Protein AF-A0A016TQC0-F1 (afdb_monomer_lite)

Organism: NCBI:txid53326

pLDDT: mean 72.6, std 19.17, range [39.56, 98.12]

InterPro domains:
  IPR011598 Myc-type, basic helix-loop-helix (bHLH) domain [PF00010] (48-101)
  IPR011598 Myc-type, basic helix-loop-helix (bHLH) domain [PS50888] (46-100)
  IPR011598 Myc-type, basic helix-loop-helix (bHLH) domain [SM00353] (52-106)
  IPR036638 Helix-loop-helix DNA-binding domain superfamily [G3DSA:4.10.280.10] (36-103)
  IPR036638 Helix-loop-helix DNA-binding domain superfamily [SSF47459] (47-119)
  IPR050359 Basic helix-loop-helix transcription factors [PTHR19290] (17-108)

Secondary structure (DSSP, 8-state):
--------PPP-----------------TTHHHHHHHTS-HHHHHHHHHHHHHHHHHHHHHHHHHHHHHHHTSTTTTSTTGGG--HHHHHHHHHHHHHHHHHHHHHHHHHHHHHHHHTT--PSPPP-------PPP-----PPPPP---TT----SHHHHHHTT--

Foldseek 3Di:
DDDDDDDDDDPDDDPPPDPDPPDPPPDPPPPPVVVLVVDDPVVNVVVVVVVVVVVVVVVVVVVVVLLVLLCPFPPSPPPVSVVDDSVRSVVRSVVRVVVVVVVV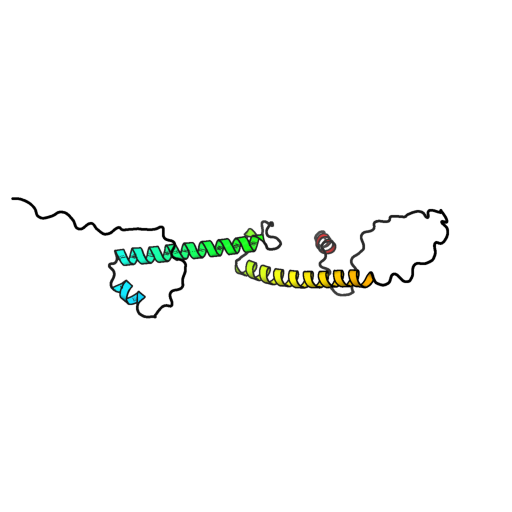VVVVVVVVVVVVVVPPPDDDDPDDDDDDDDDDDPPPPDPDDDPDDPDDDDDDPVSVVVVPPD

Sequence (166 aa):
MGTPSPNPRPRSILSDDEIEPYVRKQRTDGEPRRRLLALNEEEQNIMRTSINSRERKRMHDLNEAMEELRSCLPYSQDASSRKMSKINTLLLACNWIRQLTIRNHDLQKQLAALRGGEQISGPAPPPAAFAIAPAPLAFGIAPAPCVKSFGQHCFCIACLTTVSQQ

Structure (mmCIF, N/CA/C/O backbone):
data_AF-A0A016TQC0-F1
#
_entry.id   AF-A0A016TQC0-F1
#
loop_
_atom_site.group_PDB
_atom_site.id
_atom_site.type_symbol
_atom_site.label_atom_id
_atom_site.label_alt_id
_atom_site.label_comp_id
_atom_site.label_asym_id
_atom_site.label_entity_id
_atom_site.label_seq_id
_atom_site.pdbx_PDB_ins_code
_atom_site.Cartn_x
_atom_site.Cartn_y
_atom_site.Cartn_z
_atom_site.occupancy
_atom_site.B_iso_or_equiv
_atom_site.auth_seq_id
_atom_site.auth_comp_id
_atom_site.auth_asym_id
_atom_site.auth_atom_id
_atom_site.pdbx_PDB_model_num
ATOM 1 N N . MET A 1 1 ? -66.279 11.938 32.181 1.00 46.47 1 MET A N 1
ATOM 2 C CA . MET A 1 1 ? -65.699 10.656 31.722 1.00 46.47 1 MET A CA 1
ATOM 3 C C . MET A 1 1 ? -65.498 10.757 30.217 1.00 46.47 1 MET A C 1
ATOM 5 O O . MET A 1 1 ? -66.492 10.959 29.537 1.00 46.47 1 MET A O 1
ATOM 9 N N . GLY A 1 2 ? -64.256 10.696 29.716 1.00 47.41 2 GLY A N 1
ATOM 10 C CA . GLY A 1 2 ? -63.961 10.705 28.270 1.00 47.41 2 GLY A CA 1
ATOM 11 C C . GLY A 1 2 ? -62.711 11.508 27.876 1.00 47.41 2 GLY A C 1
ATOM 12 O O . GLY A 1 2 ? -62.825 12.650 27.464 1.00 47.41 2 GLY A O 1
ATOM 13 N N . THR A 1 3 ? -61.547 10.890 28.087 1.00 59.09 3 THR A N 1
ATOM 14 C CA . THR A 1 3 ? -60.167 11.116 27.581 1.00 59.09 3 THR A CA 1
ATOM 15 C C . THR A 1 3 ? -59.840 12.263 26.593 1.00 59.09 3 THR A C 1
ATOM 17 O O . THR A 1 3 ? -60.516 12.394 25.572 1.00 59.09 3 THR A O 1
ATOM 20 N N . PRO A 1 4 ? -58.693 12.964 26.762 1.00 56.41 4 PRO A N 1
ATOM 21 C CA . PRO A 1 4 ? -58.067 13.747 25.699 1.00 56.41 4 PRO A CA 1
ATOM 22 C C . PRO A 1 4 ? -57.201 12.874 24.761 1.00 56.41 4 PRO A C 1
ATOM 24 O O . PRO A 1 4 ? -56.533 11.949 25.209 1.00 56.41 4 PRO A O 1
ATOM 27 N N . SER A 1 5 ? -57.238 13.224 23.469 1.00 58.81 5 SER A N 1
ATOM 28 C CA . SER A 1 5 ? -56.216 13.117 22.403 1.00 58.81 5 SER A CA 1
ATOM 29 C C . SER A 1 5 ? -55.185 11.968 22.407 1.00 58.81 5 SER A C 1
ATOM 31 O O . SER A 1 5 ? -54.353 11.899 23.313 1.00 58.81 5 SER A O 1
ATOM 33 N N . PRO A 1 6 ? -55.060 11.183 21.313 1.00 52.56 6 PRO A N 1
ATOM 34 C CA . PRO A 1 6 ? -53.842 10.445 21.037 1.00 52.56 6 PRO A CA 1
ATOM 35 C C . PRO A 1 6 ? -52.935 11.182 20.031 1.00 52.56 6 PRO A C 1
ATOM 37 O O . PRO A 1 6 ? -53.249 11.314 18.850 1.00 52.56 6 PRO A O 1
ATOM 40 N N . ASN A 1 7 ? -51.729 11.485 20.521 1.00 45.50 7 ASN A N 1
ATOM 41 C CA . ASN A 1 7 ? -50.449 11.177 19.867 1.00 45.50 7 ASN A CA 1
ATOM 42 C C . ASN A 1 7 ? -49.842 12.197 18.869 1.00 45.50 7 ASN A C 1
ATOM 44 O O . ASN A 1 7 ? -50.143 12.162 17.674 1.00 45.50 7 ASN A O 1
ATOM 48 N N . PRO A 1 8 ? -48.841 12.998 19.289 1.00 48.97 8 PRO A N 1
ATOM 49 C CA . PRO A 1 8 ? -47.755 13.385 18.405 1.00 48.97 8 PRO A CA 1
ATOM 50 C C . PRO A 1 8 ? -46.751 12.227 18.346 1.00 48.97 8 PRO A C 1
ATOM 52 O O . PRO A 1 8 ? -46.059 11.925 19.317 1.00 48.97 8 PRO A O 1
ATOM 55 N N . ARG A 1 9 ? -46.686 11.570 17.186 1.00 49.84 9 ARG A N 1
ATOM 56 C CA . ARG A 1 9 ? -45.695 10.527 16.900 1.00 49.84 9 ARG A CA 1
ATOM 57 C C . ARG A 1 9 ? -44.290 11.048 17.242 1.00 49.84 9 ARG A C 1
ATOM 59 O O . ARG A 1 9 ? -43.953 12.145 16.783 1.00 49.84 9 ARG A O 1
ATOM 66 N N . PRO A 1 10 ? -43.442 10.289 17.957 1.00 48.00 10 PRO A N 1
ATOM 67 C CA . PRO A 1 10 ? -42.027 10.612 18.013 1.00 48.00 10 PRO A CA 1
ATOM 68 C C . PRO A 1 10 ? -41.483 10.487 16.587 1.00 48.00 10 PRO A C 1
ATOM 70 O O . PRO A 1 10 ? -41.617 9.443 15.943 1.00 48.00 10 PRO A O 1
ATOM 73 N N . ARG A 1 11 ? -40.952 11.590 16.053 1.00 49.56 11 ARG A N 1
ATOM 74 C CA . ARG A 1 11 ? -40.277 11.597 14.754 1.00 49.56 11 ARG A CA 1
ATOM 75 C C . ARG A 1 11 ? -39.167 10.544 14.792 1.00 49.56 11 ARG A C 1
ATOM 77 O O . ARG A 1 11 ? -38.338 10.550 15.694 1.00 49.56 11 ARG A O 1
ATOM 84 N N . SER A 1 12 ? -39.242 9.648 13.815 1.00 48.38 12 SER A N 1
ATOM 85 C CA . SER A 1 12 ? -38.347 8.536 13.496 1.00 48.38 12 SER A CA 1
ATOM 86 C C . SER A 1 12 ? -36.902 8.706 13.971 1.00 48.38 12 SER A C 1
ATOM 88 O O . SER A 1 12 ? -36.120 9.477 13.415 1.00 48.38 12 SER A O 1
ATOM 90 N N . ILE A 1 13 ? -36.581 7.897 14.971 1.00 58.47 13 ILE A N 1
ATOM 91 C CA . ILE A 1 13 ? -35.257 7.392 15.312 1.00 58.47 13 ILE A CA 1
ATOM 92 C C . ILE A 1 13 ? -34.778 6.523 14.128 1.00 58.47 13 ILE A C 1
ATOM 94 O O . ILE A 1 13 ? -35.491 5.609 13.725 1.00 58.47 13 ILE A O 1
ATOM 98 N N . LEU A 1 14 ? -33.586 6.835 13.604 1.00 55.50 14 LEU A N 1
ATOM 99 C CA . LEU A 1 14 ? -32.737 6.018 12.714 1.00 55.50 14 LEU A CA 1
ATOM 100 C C . LEU A 1 14 ? -33.172 5.862 11.244 1.00 55.50 14 LEU A C 1
ATOM 102 O O . LEU A 1 14 ? -33.819 4.894 10.855 1.00 55.50 14 LEU A O 1
ATOM 106 N N . SER A 1 15 ? -32.657 6.756 10.401 1.00 39.56 15 SER A N 1
ATOM 107 C CA . SER A 1 15 ? -32.201 6.367 9.062 1.00 39.56 15 SER A CA 1
ATOM 108 C C . SER A 1 15 ? -30.690 6.132 9.167 1.00 39.56 15 SER A C 1
ATOM 110 O O . SER A 1 15 ? -29.922 7.085 9.086 1.00 39.56 15 SER A O 1
ATOM 112 N N . ASP A 1 16 ? -30.269 4.899 9.452 1.00 52.47 16 ASP A N 1
ATOM 113 C CA . ASP A 1 16 ? -28.863 4.544 9.741 1.00 52.47 16 ASP A CA 1
ATOM 114 C C . ASP A 1 16 ? -28.044 4.161 8.484 1.00 52.47 16 ASP A C 1
ATOM 116 O O . ASP A 1 16 ? -26.936 3.652 8.598 1.00 52.47 16 ASP A O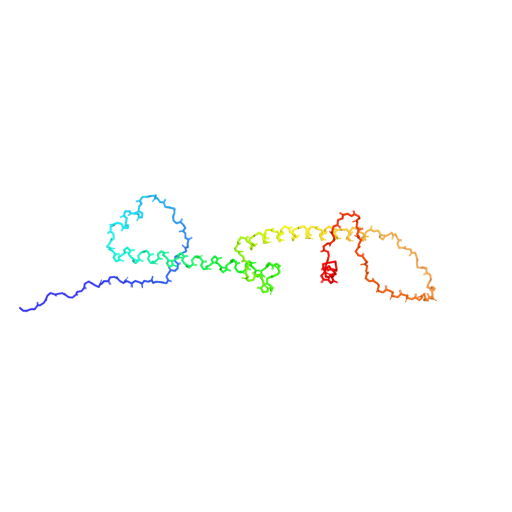 1
ATOM 120 N N . ASP A 1 17 ? -28.544 4.425 7.271 1.00 50.81 17 ASP A N 1
ATOM 121 C CA . ASP A 1 17 ? -27.910 3.951 6.023 1.00 50.81 17 ASP A CA 1
ATOM 122 C C . ASP A 1 17 ? -27.707 5.027 4.944 1.00 50.81 17 ASP A C 1
ATOM 124 O O . ASP A 1 17 ? -27.555 4.721 3.762 1.00 50.81 17 ASP A O 1
ATOM 128 N N . GLU A 1 18 ? -27.633 6.305 5.320 1.00 50.62 18 GLU A N 1
ATOM 129 C CA . GLU A 1 18 ? -27.095 7.320 4.409 1.00 50.62 18 GLU A CA 1
ATOM 130 C C . GLU A 1 18 ? -25.640 7.600 4.789 1.00 50.62 18 GLU A C 1
ATOM 132 O O . GLU A 1 18 ? -25.336 8.346 5.720 1.00 50.62 18 GLU A O 1
ATOM 137 N N . ILE A 1 19 ? -24.724 6.917 4.094 1.00 53.31 19 ILE A N 1
ATOM 138 C CA . ILE A 1 19 ? -23.279 7.139 4.184 1.00 53.31 19 ILE A CA 1
ATOM 139 C C . ILE A 1 19 ? -23.012 8.575 3.730 1.00 53.31 19 ILE A C 1
ATOM 141 O O . ILE A 1 19 ? -22.815 8.855 2.549 1.00 53.31 19 ILE A O 1
ATOM 145 N N . GLU A 1 20 ? -23.025 9.501 4.687 1.00 60.16 20 GLU A N 1
ATOM 146 C CA . GLU A 1 20 ? -22.603 10.869 4.443 1.00 60.16 20 GLU A CA 1
ATOM 147 C C . GLU A 1 20 ? -21.108 10.828 4.071 1.00 60.16 20 GLU A C 1
ATOM 149 O O . GLU A 1 20 ? -20.296 10.273 4.829 1.00 60.16 20 GLU A O 1
ATOM 154 N N . PRO A 1 21 ? -20.716 11.354 2.895 1.00 46.59 21 PRO A N 1
ATOM 155 C CA . PRO A 1 21 ? -19.326 11.348 2.467 1.00 46.59 21 PRO A CA 1
ATOM 156 C C . PRO A 1 21 ? -18.472 12.047 3.523 1.00 46.59 21 PRO A C 1
ATOM 158 O O . PRO A 1 21 ? -18.886 13.052 4.102 1.00 46.59 21 PRO A O 1
ATOM 161 N N . TYR A 1 22 ? -17.269 11.522 3.785 1.00 56.75 22 TYR A N 1
ATOM 162 C CA . TYR A 1 22 ? -16.319 12.116 4.729 1.00 56.75 22 TYR A CA 1
ATOM 163 C C . TYR A 1 22 ? -15.829 13.473 4.198 1.00 56.75 22 TYR A C 1
ATOM 165 O O . TYR A 1 22 ? -14.726 13.617 3.676 1.00 56.75 22 TYR A O 1
ATOM 173 N N . VAL A 1 23 ? -16.660 14.501 4.327 1.00 59.06 23 VAL A N 1
ATOM 174 C CA . VAL A 1 23 ? -16.278 15.889 4.139 1.00 59.06 23 VAL A CA 1
ATOM 175 C C . VAL A 1 23 ? -15.856 16.378 5.509 1.00 59.06 23 VAL A C 1
ATOM 177 O O . VAL A 1 23 ? -16.655 16.465 6.444 1.00 59.06 23 VAL A O 1
ATOM 180 N N . ARG A 1 24 ? -14.569 16.698 5.655 1.00 53.69 24 ARG A N 1
ATOM 181 C CA . ARG A 1 24 ? -14.070 17.415 6.828 1.00 53.69 24 ARG A CA 1
ATOM 182 C C . ARG A 1 24 ? -14.732 18.792 6.838 1.00 53.69 24 ARG A C 1
ATOM 184 O O . ARG A 1 24 ? -14.185 19.743 6.291 1.00 53.69 24 ARG A O 1
ATOM 191 N N . LYS A 1 25 ? -15.919 18.902 7.441 1.00 56.66 25 LYS A N 1
ATOM 192 C CA . LYS A 1 25 ? -16.580 20.186 7.674 1.00 56.66 25 LYS A CA 1
ATOM 193 C C . LYS A 1 25 ? -15.593 21.058 8.442 1.00 56.66 25 LYS A C 1
ATOM 195 O O . LYS A 1 25 ? -15.148 20.675 9.529 1.00 56.66 25 LYS A O 1
ATOM 200 N N . GLN A 1 26 ? -15.186 22.167 7.827 1.00 49.03 26 GLN A N 1
ATOM 201 C CA . GLN A 1 26 ? -14.248 23.121 8.404 1.00 49.03 26 GLN A CA 1
ATOM 202 C C . GLN A 1 26 ? -14.820 23.549 9.758 1.00 49.03 26 GLN A C 1
ATOM 204 O O . GLN A 1 26 ? -15.920 24.096 9.838 1.00 49.03 26 GLN A O 1
ATOM 209 N N . ARG A 1 27 ? -14.147 23.143 10.838 1.00 50.72 27 ARG A N 1
ATOM 210 C CA . ARG A 1 27 ? -14.649 23.342 12.195 1.00 50.72 27 ARG A CA 1
ATOM 211 C C . ARG A 1 27 ? -14.482 24.817 12.526 1.00 50.72 27 ARG A C 1
ATOM 213 O O . ARG A 1 27 ? -13.363 25.302 12.577 1.00 50.72 27 ARG A O 1
ATOM 220 N N . THR A 1 28 ? -15.586 25.520 12.739 1.00 55.03 28 THR A N 1
ATOM 221 C CA . THR A 1 28 ? -15.563 26.770 13.493 1.00 55.03 28 THR A CA 1
ATOM 222 C C . THR A 1 28 ? -15.431 26.377 14.966 1.00 55.03 28 THR A C 1
ATOM 224 O O . THR A 1 28 ? -16.278 25.667 15.514 1.00 55.03 28 THR A O 1
ATOM 227 N N . ASP A 1 29 ? -14.318 26.752 15.595 1.00 52.66 29 ASP A N 1
ATOM 228 C CA . ASP A 1 29 ? -13.752 26.121 16.802 1.00 52.66 29 ASP A CA 1
ATOM 229 C C . ASP A 1 29 ? -14.580 26.215 18.109 1.00 52.66 29 ASP A C 1
ATOM 231 O O . ASP A 1 29 ? -14.098 25.848 19.179 1.00 52.66 29 ASP A O 1
ATOM 235 N N . GLY A 1 30 ? -15.844 26.650 18.067 1.00 57.91 30 GLY A N 1
ATOM 236 C CA . GLY A 1 30 ? -16.661 26.885 19.270 1.00 57.91 30 GLY A CA 1
ATOM 237 C C . GLY A 1 30 ? -18.064 26.276 19.291 1.00 57.91 30 GLY A C 1
ATOM 238 O O . GLY A 1 30 ? -18.704 26.253 20.340 1.00 57.91 30 GLY A O 1
ATOM 239 N N . GLU A 1 31 ? -18.570 25.787 18.165 1.00 58.25 31 GLU A N 1
ATOM 240 C CA . GLU A 1 31 ? -19.997 25.473 17.989 1.00 58.25 31 GLU A CA 1
ATOM 241 C C . GLU A 1 31 ? -20.378 24.014 18.363 1.00 58.25 31 GLU A C 1
ATOM 243 O O . GLU A 1 31 ? -21.337 23.819 19.120 1.00 58.25 31 GLU A O 1
ATOM 248 N N . PRO A 1 32 ? -19.573 22.982 18.018 1.00 60.28 32 PRO A N 1
ATOM 249 C CA . PRO A 1 32 ? -19.889 21.585 18.345 1.00 60.28 32 PRO A CA 1
ATOM 250 C C . PRO A 1 32 ? -19.912 21.299 19.850 1.00 60.28 32 PRO A C 1
ATOM 252 O O . PRO A 1 32 ? -20.694 20.479 20.322 1.00 60.28 32 PRO A O 1
ATOM 255 N N . ARG A 1 33 ? -19.057 21.989 20.617 1.00 60.62 33 ARG A N 1
ATOM 256 C CA . ARG A 1 33 ? -18.919 21.780 22.064 1.00 60.62 33 ARG A CA 1
ATOM 257 C C . ARG A 1 33 ? -20.108 22.349 22.840 1.00 60.62 33 ARG A C 1
ATOM 259 O O . ARG A 1 33 ? -20.530 21.730 23.806 1.00 60.62 33 ARG A O 1
ATOM 266 N N . ARG A 1 34 ? -20.682 23.478 22.398 1.00 61.94 34 ARG A N 1
ATOM 267 C CA . ARG A 1 34 ? -21.903 24.041 23.004 1.00 61.94 34 ARG A CA 1
ATOM 268 C C . ARG A 1 34 ? -23.136 23.197 22.697 1.00 61.94 34 ARG A C 1
ATOM 270 O O . ARG A 1 34 ? -23.949 23.002 23.589 1.00 61.94 34 ARG A O 1
ATOM 277 N N . ARG A 1 35 ? -23.244 22.648 21.479 1.00 63.47 35 ARG A N 1
ATOM 278 C CA . ARG A 1 35 ? -24.333 21.721 21.128 1.00 63.47 35 ARG A CA 1
ATOM 279 C C . ARG A 1 35 ? -24.260 20.429 21.928 1.00 63.47 35 ARG A C 1
ATOM 281 O O . ARG A 1 35 ? -25.285 19.990 22.415 1.00 63.47 35 ARG A O 1
ATOM 288 N N . LEU A 1 36 ? -23.065 19.871 22.138 1.00 63.06 36 LEU A N 1
ATOM 289 C CA . LEU A 1 36 ? -22.904 18.661 22.952 1.00 63.06 36 LEU A CA 1
ATOM 290 C C . LEU A 1 36 ? -23.401 18.846 24.393 1.00 63.06 36 LEU A C 1
ATOM 292 O O . LEU A 1 36 ? -24.004 17.940 24.945 1.00 63.06 36 LEU A O 1
ATOM 296 N N . LEU A 1 37 ? -23.141 20.016 24.984 1.00 67.50 37 LEU A N 1
ATOM 297 C CA . LEU A 1 37 ? -23.534 20.348 26.357 1.00 67.50 37 LEU A CA 1
ATOM 298 C C . LEU A 1 37 ? -25.032 20.660 26.500 1.00 67.50 37 LEU A C 1
ATOM 300 O O . LEU A 1 37 ? -25.540 20.647 27.614 1.00 67.50 37 LEU A O 1
ATOM 304 N N . ALA A 1 38 ? -25.720 20.950 25.392 1.00 74.81 38 ALA A N 1
ATOM 305 C CA . ALA A 1 38 ? -27.159 21.211 25.359 1.00 74.81 38 ALA A CA 1
ATOM 306 C C . ALA A 1 38 ? -28.004 19.940 25.144 1.00 74.81 38 ALA A C 1
ATOM 308 O O . ALA A 1 38 ? -29.228 20.020 25.175 1.00 74.81 38 ALA A O 1
ATOM 309 N N . LEU A 1 39 ? -27.362 18.794 24.901 1.00 77.38 39 LEU A N 1
ATOM 310 C CA . LEU A 1 39 ? -28.013 17.505 24.676 1.00 77.38 39 LEU A CA 1
ATOM 311 C C . LEU A 1 39 ? -28.134 16.723 25.982 1.00 77.38 39 LEU A C 1
ATOM 313 O O . LEU A 1 39 ? -27.229 16.772 26.823 1.00 77.38 39 LEU A O 1
ATOM 317 N N . ASN A 1 40 ? -29.211 15.949 26.117 1.00 86.50 40 ASN A N 1
ATOM 318 C CA . ASN A 1 40 ? -29.358 15.015 27.228 1.00 86.50 40 ASN A CA 1
ATOM 319 C C . ASN A 1 40 ? -28.287 13.912 27.157 1.00 86.50 40 ASN A C 1
ATOM 321 O O . ASN A 1 40 ? -27.710 13.643 26.103 1.00 86.50 40 ASN A O 1
ATOM 325 N N . GLU A 1 41 ? -28.015 13.250 28.283 1.00 87.88 41 GLU A N 1
ATOM 326 C CA . GLU A 1 41 ? -26.936 12.256 28.390 1.00 87.88 41 GLU A CA 1
ATOM 327 C C . GLU A 1 41 ? -27.062 11.115 27.361 1.00 87.88 41 GLU A C 1
ATOM 329 O O . GLU A 1 41 ? -26.069 10.717 26.750 1.00 87.88 41 GLU A O 1
ATOM 334 N N . GLU A 1 42 ? -28.293 10.680 27.082 1.00 88.06 42 GLU A N 1
ATOM 335 C CA . GLU A 1 42 ? -28.597 9.675 26.058 1.00 88.06 42 GLU A CA 1
ATOM 336 C C . GLU A 1 42 ? -28.249 10.159 24.639 1.00 88.06 42 GLU A C 1
ATOM 338 O O . GLU A 1 42 ? -27.570 9.472 23.878 1.00 88.06 42 GLU A O 1
ATOM 343 N N . GLU A 1 43 ? -28.622 11.391 24.292 1.00 84.75 43 GLU A N 1
ATOM 344 C CA . GLU A 1 43 ? -28.324 11.989 22.985 1.00 84.75 43 GLU A CA 1
ATOM 345 C C . GLU A 1 43 ? -26.813 12.206 22.796 1.00 84.75 43 GLU A C 1
ATOM 347 O O . GLU A 1 43 ? -26.269 11.992 21.707 1.00 84.75 43 GLU A O 1
ATOM 352 N N . GLN A 1 44 ? -26.103 12.572 23.870 1.00 86.00 44 GLN A N 1
ATOM 353 C CA . GLN A 1 44 ? -24.641 12.643 23.866 1.00 86.00 44 GLN A CA 1
ATOM 354 C C . GLN A 1 44 ? -24.009 11.264 23.639 1.00 86.00 44 GLN A C 1
ATOM 356 O O . GLN A 1 44 ? -23.030 11.156 22.895 1.00 86.00 44 GLN A O 1
ATOM 361 N N . ASN A 1 45 ? -24.546 10.211 24.261 1.00 86.31 45 ASN A N 1
ATOM 362 C CA . ASN A 1 45 ? -24.050 8.845 24.106 1.00 86.31 45 ASN A CA 1
ATOM 363 C C . ASN A 1 45 ? -24.257 8.319 22.676 1.00 86.31 45 ASN A C 1
ATOM 365 O O . ASN A 1 45 ? -23.323 7.777 22.072 1.00 86.31 45 ASN A O 1
ATOM 369 N N . ILE A 1 46 ? -25.434 8.566 22.094 1.00 87.56 46 ILE A N 1
ATOM 370 C CA . ILE A 1 46 ? -25.745 8.239 20.695 1.00 87.56 46 ILE A CA 1
ATOM 371 C C . ILE A 1 46 ? -24.765 8.955 19.759 1.00 87.56 46 ILE A C 1
ATOM 373 O O . ILE A 1 46 ? -24.151 8.326 18.894 1.00 87.56 46 ILE A O 1
ATOM 377 N N . MET A 1 47 ? -24.532 10.255 19.969 1.00 84.88 47 MET A N 1
ATOM 378 C CA . MET A 1 47 ? -23.601 11.024 19.143 1.00 84.88 47 MET A CA 1
ATOM 379 C C . MET A 1 47 ? -22.158 10.512 19.252 1.00 84.88 47 MET A C 1
ATOM 381 O O . MET A 1 47 ? -21.484 10.358 18.231 1.00 84.88 47 MET A O 1
ATOM 385 N N . ARG A 1 48 ? -21.670 10.215 20.465 1.00 88.00 48 ARG A N 1
ATOM 386 C CA . ARG A 1 48 ? -20.332 9.625 20.669 1.00 88.00 48 ARG A CA 1
ATOM 387 C C . ARG A 1 48 ? -20.208 8.286 19.947 1.00 88.00 48 ARG A C 1
ATOM 389 O O . ARG A 1 48 ? -19.211 8.047 19.268 1.00 88.00 48 ARG A O 1
ATOM 396 N N . THR A 1 49 ? -21.227 7.438 20.050 1.00 89.25 49 THR A N 1
ATOM 397 C CA . THR A 1 49 ? -21.245 6.114 19.418 1.00 89.25 49 THR A CA 1
ATOM 398 C C . THR A 1 49 ? -21.269 6.215 17.895 1.00 89.25 49 THR A C 1
ATOM 400 O O . THR A 1 49 ? -20.478 5.539 17.236 1.00 89.25 49 THR A O 1
ATOM 403 N N . SER A 1 50 ? -22.080 7.116 17.334 1.00 86.88 50 SER A N 1
ATOM 404 C CA . SER A 1 50 ? -22.117 7.416 15.897 1.00 86.88 50 SER A CA 1
ATOM 405 C C . SER A 1 50 ? -20.760 7.916 15.379 1.00 86.88 50 SER A C 1
ATOM 407 O O . SER A 1 50 ? -20.249 7.417 14.374 1.00 86.88 50 SER A O 1
ATOM 409 N N . ILE A 1 51 ? -20.109 8.838 16.104 1.00 88.25 51 ILE A N 1
ATOM 410 C CA . ILE A 1 51 ? -18.760 9.322 15.767 1.00 88.25 51 ILE A CA 1
ATOM 411 C C . ILE A 1 51 ? -17.746 8.170 15.780 1.00 88.25 51 ILE A C 1
ATOM 413 O O . ILE A 1 51 ? -16.970 8.029 14.834 1.00 88.25 51 ILE A O 1
ATOM 417 N N . ASN A 1 52 ? -17.767 7.332 16.818 1.00 94.81 52 ASN A N 1
ATOM 418 C CA . ASN A 1 52 ? -16.859 6.193 16.940 1.00 94.81 52 ASN A CA 1
ATOM 419 C C . ASN A 1 52 ? -17.086 5.154 15.835 1.00 94.81 52 ASN A C 1
ATOM 421 O O . ASN A 1 52 ? -16.123 4.604 15.305 1.00 94.81 52 ASN A O 1
ATOM 425 N N . SER A 1 53 ? -18.344 4.893 15.473 1.00 94.06 53 SER A N 1
ATOM 426 C CA . SER A 1 53 ? -18.694 3.994 14.369 1.00 94.06 53 SER A CA 1
ATOM 427 C C . SER A 1 53 ? -18.113 4.492 13.046 1.00 94.06 53 SER A C 1
ATOM 429 O O . SER A 1 53 ? -17.430 3.749 12.339 1.00 94.06 53 SER A O 1
ATOM 431 N N . ARG A 1 54 ? -18.278 5.788 12.763 1.00 95.44 54 ARG A N 1
ATOM 432 C CA . ARG A 1 54 ? -17.744 6.409 11.549 1.00 95.44 54 ARG A CA 1
ATOM 433 C C . ARG A 1 54 ? -16.216 6.372 11.487 1.00 95.44 54 ARG A C 1
ATOM 435 O O . ARG A 1 54 ? -15.666 6.071 10.432 1.00 95.44 54 ARG A O 1
ATOM 442 N N . GLU A 1 55 ? -15.519 6.641 12.592 1.00 95.31 55 GLU A N 1
ATOM 443 C CA . GLU A 1 55 ? -14.049 6.568 12.605 1.00 95.31 55 GLU A CA 1
ATOM 444 C C . GLU A 1 55 ? -13.544 5.131 12.449 1.00 95.31 55 GLU A C 1
ATOM 446 O O . GLU A 1 55 ? -12.552 4.910 11.756 1.00 95.31 55 GLU A O 1
ATOM 451 N N . ARG A 1 56 ? -14.245 4.137 13.018 1.00 98.06 56 ARG A N 1
ATOM 452 C CA . ARG A 1 56 ? -13.933 2.725 12.755 1.00 98.06 56 ARG A CA 1
ATOM 453 C C . ARG A 1 56 ? -14.040 2.411 11.270 1.00 98.06 56 ARG A C 1
ATOM 455 O O . ARG A 1 56 ? -13.086 1.868 10.724 1.00 98.06 56 ARG A O 1
ATOM 462 N N . LYS A 1 57 ? -15.136 2.804 10.609 1.00 95.25 57 LYS A N 1
ATOM 463 C CA . LYS A 1 57 ? -15.301 2.622 9.157 1.00 95.25 57 LYS A CA 1
ATOM 464 C C . LYS A 1 57 ? -14.147 3.266 8.381 1.00 95.25 57 LYS A C 1
ATOM 466 O O . LYS A 1 57 ? -13.455 2.573 7.651 1.00 95.25 57 LYS A O 1
ATOM 471 N N . ARG A 1 58 ? -13.838 4.538 8.653 1.00 97.31 58 ARG A N 1
ATOM 472 C CA . ARG A 1 58 ? -12.699 5.241 8.034 1.00 97.31 58 ARG A CA 1
ATOM 473 C C . ARG A 1 58 ? -11.367 4.504 8.230 1.00 97.31 58 ARG A C 1
ATOM 475 O O . ARG A 1 58 ? -10.537 4.466 7.324 1.00 97.31 58 ARG A O 1
ATOM 482 N N . MET A 1 59 ? -11.132 3.953 9.422 1.00 97.88 59 MET A N 1
ATOM 483 C CA . MET A 1 59 ? -9.921 3.188 9.719 1.00 97.88 59 MET A CA 1
ATOM 484 C C . MET A 1 59 ? -9.897 1.837 8.991 1.00 97.88 59 MET A C 1
ATOM 486 O O . MET A 1 59 ? -8.820 1.400 8.588 1.00 97.88 59 MET A O 1
ATOM 490 N N . HIS A 1 60 ? -11.051 1.185 8.817 1.00 97.38 60 HIS A N 1
ATOM 491 C CA . HIS A 1 60 ? -11.177 -0.032 8.014 1.00 97.38 60 HIS A CA 1
ATOM 492 C C . HIS A 1 60 ? -10.845 0.242 6.547 1.00 97.38 60 HIS A C 1
ATOM 494 O O . HIS A 1 60 ? -9.953 -0.425 6.032 1.00 97.38 60 HIS A O 1
ATOM 500 N N . ASP A 1 61 ? -11.428 1.281 5.944 1.00 96.62 61 ASP A N 1
ATOM 501 C CA . ASP A 1 61 ? -11.153 1.672 4.552 1.00 96.62 61 ASP A CA 1
ATOM 502 C C . ASP A 1 61 ? -9.654 1.985 4.347 1.00 96.62 61 ASP A C 1
ATOM 504 O O . ASP A 1 61 ? -9.019 1.550 3.387 1.00 96.62 61 ASP A O 1
ATOM 508 N N . LEU A 1 62 ? -9.032 2.692 5.301 1.00 97.00 62 LEU A N 1
ATOM 509 C CA . LEU A 1 62 ? -7.588 2.956 5.278 1.00 97.00 62 LEU A CA 1
ATOM 510 C C . LEU A 1 62 ? -6.754 1.670 5.373 1.00 97.00 62 LEU A C 1
ATOM 512 O O . LEU A 1 62 ? -5.704 1.560 4.738 1.00 97.00 62 LEU A O 1
ATOM 516 N N . ASN A 1 63 ? -7.162 0.726 6.220 1.00 96.25 63 ASN A N 1
ATOM 517 C CA . ASN A 1 63 ? -6.446 -0.534 6.387 1.00 96.25 63 ASN A CA 1
ATOM 518 C C . ASN A 1 63 ? -6.584 -1.426 5.149 1.00 96.25 63 ASN A C 1
ATOM 520 O O . ASN A 1 63 ? -5.609 -2.081 4.794 1.00 96.25 63 ASN A O 1
ATOM 524 N N . GLU A 1 64 ? -7.744 -1.415 4.496 1.00 96.19 64 GLU A N 1
ATOM 525 C CA . GLU A 1 64 ? -7.985 -2.106 3.229 1.00 96.19 64 GLU A CA 1
ATOM 526 C C . GLU A 1 64 ? -7.062 -1.566 2.131 1.00 96.19 64 GLU A C 1
ATOM 528 O O . GLU A 1 64 ? -6.267 -2.324 1.580 1.00 96.19 64 GLU A O 1
ATOM 533 N N . ALA A 1 65 ? -7.015 -0.244 1.936 1.00 96.56 65 ALA A N 1
ATOM 534 C CA . ALA A 1 65 ? -6.082 0.383 0.995 1.00 96.56 65 ALA A CA 1
ATOM 535 C C . ALA A 1 65 ? -4.600 0.085 1.324 1.00 96.56 65 ALA A C 1
ATOM 537 O O . ALA A 1 65 ? -3.766 -0.093 0.434 1.00 96.56 65 ALA A O 1
ATOM 538 N N . MET A 1 66 ? -4.242 0.004 2.613 1.00 95.81 66 MET A N 1
ATOM 539 C CA . MET A 1 66 ? -2.892 -0.398 3.036 1.00 95.81 66 MET A CA 1
ATOM 540 C C . MET A 1 66 ? -2.581 -1.871 2.751 1.00 95.81 66 MET A C 1
ATOM 542 O O . MET A 1 66 ? -1.404 -2.227 2.670 1.00 95.81 66 MET A O 1
ATOM 546 N N . GLU A 1 67 ? -3.583 -2.738 2.650 1.00 93.38 67 GLU A N 1
ATOM 547 C CA . GLU A 1 67 ? -3.403 -4.144 2.286 1.00 93.38 67 GLU A CA 1
ATOM 548 C C . GLU A 1 67 ? -3.331 -4.323 0.770 1.00 93.38 67 GLU A C 1
ATOM 550 O O . GLU A 1 67 ? -2.451 -5.032 0.280 1.00 93.38 67 GLU A O 1
ATOM 555 N N . GLU A 1 68 ? -4.147 -3.584 0.016 1.00 94.56 68 GLU A N 1
ATOM 556 C CA . GLU A 1 68 ? -4.006 -3.477 -1.438 1.00 94.56 68 GLU A CA 1
ATOM 557 C C . GLU A 1 68 ? -2.596 -3.019 -1.820 1.00 94.56 68 GLU A C 1
ATOM 559 O O . GLU A 1 68 ? -1.949 -3.644 -2.663 1.00 94.56 68 GLU A O 1
ATOM 564 N N . LEU A 1 69 ? -2.057 -2.003 -1.134 1.00 95.12 69 LEU A N 1
ATOM 565 C CA . LEU A 1 69 ? -0.671 -1.582 -1.326 1.00 95.12 69 LEU A CA 1
ATOM 566 C C . LEU A 1 69 ? 0.303 -2.747 -1.114 1.00 95.12 69 LEU A C 1
ATOM 568 O O . LEU A 1 69 ? 1.178 -2.949 -1.952 1.00 95.12 69 LEU A O 1
ATOM 572 N N . ARG A 1 70 ? 0.153 -3.528 -0.033 1.00 94.50 70 ARG A N 1
ATOM 573 C CA . ARG A 1 70 ? 1.029 -4.683 0.240 1.00 94.50 70 ARG A CA 1
ATOM 574 C C . ARG A 1 70 ? 0.983 -5.715 -0.871 1.00 94.50 70 ARG A C 1
ATOM 576 O O . ARG A 1 70 ? 2.032 -6.260 -1.196 1.00 94.50 70 ARG A O 1
ATOM 583 N N . SER A 1 71 ? -0.185 -5.958 -1.461 1.00 92.19 71 SER A N 1
ATOM 584 C CA . SER A 1 71 ? -0.337 -6.938 -2.541 1.00 92.19 71 SER A CA 1
ATOM 585 C C . SER A 1 71 ? 0.516 -6.603 -3.775 1.00 92.19 71 SER A C 1
ATOM 587 O O . SER A 1 71 ? 1.066 -7.506 -4.408 1.00 92.19 71 SER A O 1
ATOM 589 N N . CYS A 1 72 ? 0.710 -5.308 -4.051 1.00 93.62 72 CYS A N 1
ATOM 590 C CA . CYS A 1 72 ? 1.485 -4.786 -5.179 1.00 93.62 72 CYS A CA 1
ATOM 591 C C . CYS A 1 72 ? 2.999 -4.695 -4.916 1.00 93.62 72 CYS A C 1
ATOM 593 O O . CYS A 1 72 ? 3.768 -4.399 -5.836 1.00 93.62 72 CYS A O 1
ATOM 595 N N . LEU A 1 73 ? 3.444 -4.888 -3.670 1.00 93.25 73 LEU A N 1
ATOM 596 C CA . LEU A 1 73 ? 4.859 -4.827 -3.312 1.00 93.25 73 LEU A CA 1
ATOM 597 C C . LEU A 1 73 ? 5.579 -6.143 -3.631 1.00 93.25 73 LEU A C 1
ATOM 599 O O . LEU A 1 73 ? 4.973 -7.216 -3.602 1.00 93.25 73 LEU A O 1
ATOM 603 N N . PRO A 1 74 ? 6.897 -6.089 -3.897 1.00 90.88 74 PRO A N 1
ATOM 604 C CA . PRO A 1 74 ? 7.696 -7.302 -3.985 1.00 90.88 74 PRO A CA 1
ATOM 605 C C . PRO A 1 74 ? 7.630 -8.062 -2.652 1.00 90.88 74 PRO A C 1
ATOM 607 O O . PRO A 1 74 ? 7.522 -7.448 -1.588 1.00 90.88 74 PRO A O 1
ATOM 610 N N . TYR A 1 75 ? 7.723 -9.392 -2.718 1.00 84.25 75 TYR A N 1
ATOM 611 C CA . TYR A 1 75 ? 7.664 -10.304 -1.562 1.00 84.25 75 TYR A CA 1
ATOM 612 C C . TYR A 1 75 ? 6.288 -10.426 -0.887 1.00 84.25 75 TYR A C 1
ATOM 614 O O . TYR A 1 75 ? 6.176 -11.062 0.157 1.00 84.25 75 TYR A O 1
ATOM 622 N N . SER A 1 76 ? 5.218 -9.890 -1.484 1.00 81.06 76 SER A N 1
ATOM 623 C CA . SER A 1 76 ? 3.849 -9.963 -0.940 1.00 81.06 76 SER A CA 1
ATOM 624 C C . SER A 1 76 ? 3.316 -11.390 -0.736 1.00 81.06 76 SER A C 1
ATOM 626 O O . SER A 1 76 ? 2.413 -11.609 0.070 1.00 81.06 76 SER A O 1
ATOM 628 N N . GLN A 1 77 ? 3.892 -12.377 -1.426 1.00 79.31 77 GLN A N 1
ATOM 629 C CA . GLN A 1 77 ? 3.519 -13.790 -1.303 1.00 79.31 77 GLN A CA 1
ATOM 630 C C . GLN A 1 77 ? 4.267 -14.523 -0.182 1.00 79.31 77 GLN A C 1
ATOM 632 O O . GLN A 1 77 ? 3.830 -15.588 0.256 1.00 79.31 77 GLN A O 1
ATOM 637 N N . ASP A 1 78 ? 5.362 -13.954 0.326 1.00 79.44 78 ASP A N 1
ATOM 638 C CA . ASP A 1 78 ? 6.121 -14.578 1.401 1.00 79.44 78 ASP A CA 1
ATOM 639 C C . ASP A 1 78 ? 5.331 -14.469 2.703 1.00 79.44 78 ASP A C 1
ATOM 641 O O . ASP A 1 78 ? 4.872 -13.389 3.074 1.00 79.44 78 ASP A O 1
ATOM 645 N N . ALA A 1 79 ? 5.221 -15.560 3.465 1.00 71.50 79 ALA A N 1
ATOM 646 C CA . ALA A 1 79 ? 4.494 -15.570 4.740 1.00 71.50 79 ALA A CA 1
ATOM 647 C C . ALA A 1 79 ? 5.000 -14.510 5.750 1.00 71.50 79 ALA A C 1
ATOM 649 O O . ALA A 1 79 ? 4.287 -14.135 6.683 1.00 71.50 79 ALA A O 1
ATOM 650 N N . SER A 1 80 ? 6.226 -14.011 5.556 1.00 69.19 80 SER A N 1
ATOM 651 C CA . SER A 1 80 ? 6.830 -12.923 6.331 1.00 69.19 80 SER A CA 1
ATOM 652 C C . SER A 1 80 ? 6.255 -11.537 5.992 1.00 69.19 80 SER A C 1
ATOM 654 O O . SER A 1 80 ? 6.153 -10.681 6.870 1.00 69.19 80 SER A O 1
ATOM 656 N N . SER A 1 81 ? 5.801 -11.306 4.757 1.00 67.00 81 SER A N 1
ATOM 657 C CA . SER A 1 81 ? 5.263 -10.007 4.323 1.00 67.00 81 SER A CA 1
ATOM 658 C C . SER A 1 81 ? 3.925 -9.662 4.985 1.00 67.00 81 SER A C 1
ATOM 660 O O . SER A 1 81 ? 3.695 -8.503 5.332 1.00 67.00 81 SER A O 1
ATOM 662 N N . ARG A 1 82 ? 3.101 -10.671 5.312 1.00 68.62 82 ARG A N 1
ATOM 663 C CA . ARG A 1 82 ? 1.872 -10.519 6.118 1.00 68.62 82 ARG A CA 1
ATOM 664 C C . ARG A 1 82 ? 2.154 -10.019 7.546 1.00 68.62 82 ARG A C 1
ATOM 666 O O . ARG A 1 82 ? 1.258 -9.506 8.208 1.00 68.62 82 ARG A O 1
ATOM 673 N N . LYS A 1 83 ? 3.400 -10.130 8.028 1.00 76.44 83 LYS A N 1
ATOM 674 C CA . LYS A 1 83 ? 3.853 -9.615 9.337 1.00 76.44 83 LYS A CA 1
ATOM 675 C C . LYS A 1 83 ? 4.489 -8.217 9.252 1.00 76.44 83 LYS A C 1
ATOM 677 O O . LYS A 1 83 ? 5.016 -7.723 10.249 1.00 76.44 83 LYS A O 1
ATOM 682 N N . MET A 1 84 ? 4.461 -7.560 8.090 1.00 84.38 84 MET A N 1
ATOM 683 C CA . MET A 1 84 ? 5.101 -6.259 7.887 1.00 84.38 84 MET A CA 1
ATOM 684 C C . MET A 1 84 ? 4.294 -5.101 8.502 1.00 84.38 84 MET A C 1
ATOM 686 O O . MET A 1 84 ? 3.113 -4.895 8.204 1.00 84.38 84 MET A O 1
ATOM 690 N N . SER A 1 85 ? 4.953 -4.286 9.335 1.00 93.56 85 SER A N 1
ATOM 691 C CA . SER A 1 85 ? 4.346 -3.094 9.945 1.00 93.56 85 SER A CA 1
ATOM 692 C C . SER A 1 85 ? 3.926 -2.052 8.895 1.00 93.56 85 SER A C 1
ATOM 694 O O . SER A 1 85 ? 4.441 -2.032 7.772 1.00 93.56 85 SER A O 1
ATOM 696 N N . LYS A 1 86 ? 3.009 -1.140 9.260 1.00 94.81 86 LYS A N 1
ATOM 697 C CA . LYS A 1 86 ? 2.581 -0.032 8.381 1.00 94.81 86 LYS A CA 1
ATOM 698 C C . LYS A 1 86 ? 3.763 0.837 7.932 1.00 94.81 86 LYS A C 1
ATOM 700 O O . LYS A 1 86 ? 3.847 1.181 6.761 1.00 94.81 86 LYS A O 1
ATOM 705 N N . ILE A 1 87 ? 4.700 1.135 8.837 1.00 96.38 87 ILE A N 1
ATOM 706 C CA . ILE A 1 87 ? 5.896 1.937 8.527 1.00 96.38 87 ILE A CA 1
ATOM 707 C C . ILE A 1 87 ? 6.790 1.201 7.526 1.00 96.38 87 ILE A C 1
ATOM 709 O O . ILE A 1 87 ? 7.182 1.779 6.517 1.00 96.38 87 ILE A O 1
ATOM 713 N N . ASN A 1 88 ? 7.059 -0.086 7.758 1.00 94.62 88 ASN A N 1
ATOM 714 C CA . ASN A 1 88 ? 7.904 -0.874 6.861 1.00 94.62 88 ASN A CA 1
ATOM 715 C C . ASN A 1 88 ? 7.271 -1.024 5.472 1.00 94.62 88 ASN A C 1
ATOM 717 O O . ASN A 1 88 ? 7.977 -0.923 4.475 1.00 94.62 88 ASN A O 1
ATOM 721 N N . THR A 1 89 ? 5.945 -1.181 5.410 1.00 95.31 89 THR A N 1
ATOM 722 C CA . THR A 1 89 ? 5.190 -1.226 4.147 1.00 95.31 89 THR A CA 1
ATOM 723 C C . THR A 1 89 ? 5.402 0.057 3.339 1.00 95.31 89 THR A C 1
ATOM 725 O O . THR A 1 89 ? 5.734 -0.006 2.159 1.00 95.31 89 THR A O 1
ATOM 728 N N . LEU A 1 90 ? 5.281 1.226 3.979 1.00 97.31 90 LEU A N 1
ATOM 729 C CA . LEU A 1 90 ? 5.484 2.519 3.316 1.00 97.31 90 LEU A CA 1
ATOM 730 C C . LEU A 1 90 ? 6.938 2.725 2.870 1.00 97.31 90 LEU A C 1
ATOM 732 O O . LEU A 1 90 ? 7.179 3.191 1.759 1.00 97.31 90 LEU A O 1
ATOM 736 N N . LEU A 1 91 ? 7.912 2.345 3.701 1.00 96.31 91 LEU A N 1
ATOM 737 C CA . LEU A 1 91 ? 9.331 2.416 3.337 1.00 96.31 91 LEU A CA 1
ATOM 738 C C . LEU A 1 91 ? 9.648 1.529 2.129 1.00 96.31 91 LEU A C 1
ATOM 740 O O . LEU A 1 91 ? 10.316 1.973 1.19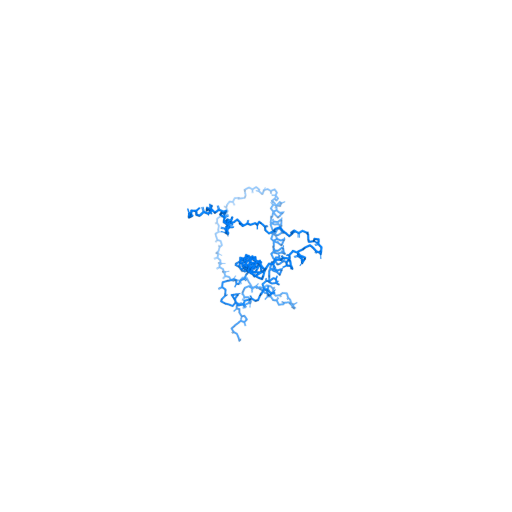3 1.00 96.31 91 LEU A O 1
ATOM 744 N N . LEU A 1 92 ? 9.142 0.293 2.129 1.00 95.12 92 LEU A N 1
ATOM 745 C CA . LEU A 1 92 ? 9.318 -0.635 1.019 1.00 95.12 92 LEU A CA 1
ATOM 746 C C . LEU A 1 92 ? 8.667 -0.097 -0.258 1.00 95.12 92 LEU A C 1
ATOM 748 O O . LEU A 1 92 ? 9.304 -0.128 -1.306 1.00 95.12 92 LEU A O 1
ATOM 752 N N . ALA A 1 93 ? 7.459 0.466 -0.169 1.00 97.31 93 ALA A N 1
ATOM 753 C CA . ALA A 1 93 ? 6.781 1.091 -1.302 1.00 97.31 93 ALA A CA 1
ATOM 754 C C . ALA A 1 93 ? 7.599 2.238 -1.914 1.00 97.31 93 ALA A C 1
ATOM 756 O O . ALA A 1 93 ? 7.824 2.260 -3.125 1.00 97.31 93 ALA A O 1
ATOM 757 N N . CYS A 1 94 ? 8.113 3.152 -1.087 1.00 97.75 94 CYS A N 1
ATOM 758 C CA . CYS A 1 94 ? 8.957 4.257 -1.548 1.00 97.75 94 CYS A CA 1
ATOM 759 C C . CYS A 1 94 ? 10.221 3.761 -2.264 1.00 97.75 94 CYS A C 1
ATOM 761 O O . CYS A 1 94 ? 10.578 4.259 -3.337 1.00 97.75 94 CYS A O 1
ATOM 763 N N . ASN A 1 95 ? 10.893 2.764 -1.687 1.00 97.19 95 ASN A N 1
ATOM 764 C CA . ASN A 1 95 ? 12.081 2.165 -2.290 1.00 97.19 95 ASN A CA 1
ATOM 765 C C . 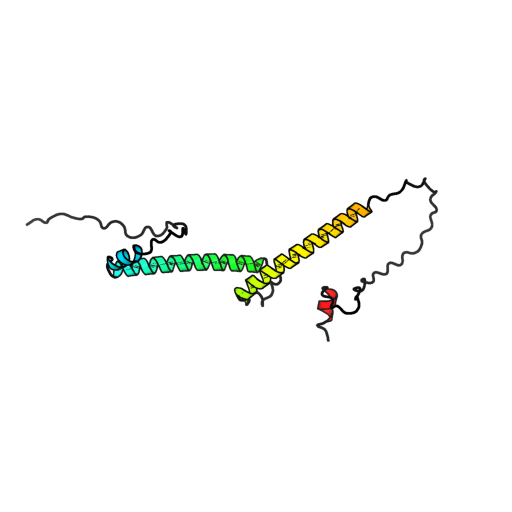ASN A 1 95 ? 11.747 1.435 -3.593 1.00 97.19 95 ASN A C 1
ATOM 767 O O . ASN A 1 95 ? 12.503 1.525 -4.561 1.00 97.19 95 ASN A O 1
ATOM 771 N N . TRP A 1 96 ? 10.600 0.761 -3.642 1.00 97.50 96 TRP A N 1
ATOM 772 C CA . TRP A 1 96 ? 10.156 0.030 -4.818 1.00 97.50 96 TRP A CA 1
ATOM 773 C C . TRP A 1 96 ? 9.849 0.955 -5.993 1.00 97.50 96 TRP A C 1
ATOM 775 O O . TRP A 1 96 ? 10.373 0.738 -7.083 1.00 97.50 96 TRP A O 1
ATOM 785 N N . ILE A 1 97 ? 9.110 2.045 -5.762 1.00 98.06 97 ILE A N 1
ATOM 786 C CA . ILE A 1 97 ? 8.859 3.075 -6.781 1.00 98.06 97 ILE A CA 1
ATOM 787 C C . ILE A 1 97 ? 10.186 3.618 -7.319 1.00 98.06 97 ILE A C 1
ATOM 789 O O . ILE A 1 97 ? 10.394 3.650 -8.530 1.00 98.06 97 ILE A O 1
ATOM 793 N N . ARG A 1 98 ? 11.121 3.988 -6.433 1.00 98.12 98 ARG A N 1
ATOM 794 C CA . ARG A 1 98 ? 12.447 4.479 -6.838 1.00 98.12 98 ARG A CA 1
ATOM 795 C C . ARG A 1 98 ? 13.176 3.468 -7.724 1.00 98.12 98 ARG A C 1
ATOM 797 O O . ARG A 1 98 ? 13.713 3.844 -8.766 1.00 98.12 98 ARG A O 1
ATOM 804 N N . GLN A 1 99 ? 13.198 2.199 -7.319 1.00 97.88 99 GLN A N 1
ATOM 805 C CA . GLN A 1 99 ? 13.886 1.151 -8.064 1.00 97.88 99 GLN A CA 1
ATOM 806 C C . GLN A 1 99 ? 13.246 0.923 -9.435 1.00 97.88 99 GLN A C 1
ATOM 808 O O . GLN A 1 99 ? 13.975 0.824 -10.424 1.00 97.88 99 GLN A O 1
ATOM 813 N N . LEU A 1 100 ? 11.913 0.882 -9.509 1.00 97.81 100 LEU A N 1
ATOM 814 C CA . LEU A 1 100 ? 11.179 0.763 -10.766 1.00 97.81 100 LEU A CA 1
ATOM 815 C C . LEU A 1 100 ? 11.470 1.937 -11.699 1.00 97.81 100 LEU A C 1
ATOM 817 O O . LEU A 1 100 ? 11.705 1.708 -12.882 1.00 97.81 100 LEU A O 1
ATOM 821 N N . THR A 1 101 ? 11.525 3.170 -11.194 1.00 98.06 101 THR A N 1
ATOM 822 C CA . THR A 1 101 ? 11.863 4.350 -12.005 1.00 98.06 101 THR A CA 1
ATOM 823 C C . THR A 1 101 ? 13.251 4.224 -12.632 1.00 98.06 101 THR A C 1
ATOM 825 O O . THR A 1 101 ? 13.398 4.411 -13.840 1.00 98.06 101 THR A O 1
ATOM 828 N N . ILE A 1 102 ? 14.261 3.839 -11.841 1.00 97.88 102 ILE A N 1
ATOM 829 C CA . ILE A 1 102 ? 15.629 3.620 -12.339 1.00 97.88 102 ILE A CA 1
ATOM 830 C C . ILE A 1 102 ? 15.634 2.516 -13.404 1.00 97.88 102 ILE A C 1
ATOM 832 O O . ILE A 1 102 ? 16.162 2.704 -14.499 1.00 97.88 102 ILE A O 1
ATOM 836 N N . ARG A 1 103 ? 14.984 1.379 -13.120 1.00 97.69 103 ARG A N 1
ATOM 837 C CA . ARG A 1 103 ? 14.941 0.236 -14.041 1.00 97.69 103 ARG A CA 1
ATOM 838 C C . ARG A 1 103 ? 14.243 0.564 -15.358 1.00 97.69 103 ARG A C 1
ATOM 840 O O . ARG A 1 103 ? 14.740 0.162 -16.407 1.00 97.69 103 ARG A O 1
ATOM 847 N N . ASN A 1 104 ? 13.134 1.300 -15.316 1.00 98.12 104 ASN A N 1
ATOM 848 C CA . ASN A 1 104 ? 12.422 1.743 -16.515 1.00 98.12 104 ASN A CA 1
ATOM 849 C C . ASN A 1 104 ? 13.293 2.660 -17.377 1.00 98.12 104 ASN A C 1
ATOM 851 O O . ASN A 1 104 ? 13.382 2.460 -18.585 1.00 98.12 104 ASN A O 1
ATOM 855 N N . HIS A 1 105 ? 13.986 3.618 -16.762 1.00 97.81 105 HIS A N 1
ATOM 856 C CA . HIS A 1 105 ? 14.887 4.519 -17.476 1.00 97.81 105 HIS A CA 1
ATOM 857 C C . HIS A 1 105 ? 16.062 3.777 -18.138 1.00 97.81 105 HIS A C 1
ATOM 859 O O . HIS A 1 105 ? 16.391 4.038 -19.296 1.00 97.81 105 HIS A O 1
ATOM 865 N N . ASP A 1 106 ? 16.667 2.805 -17.453 1.00 97.50 106 ASP A N 1
ATOM 866 C CA . ASP A 1 106 ? 17.734 1.986 -18.040 1.00 97.50 106 ASP A CA 1
ATOM 867 C C . ASP A 1 106 ? 17.230 1.145 -19.219 1.00 97.50 106 ASP A C 1
ATOM 869 O O . ASP A 1 106 ? 17.904 1.049 -20.244 1.00 97.50 106 ASP A O 1
ATOM 873 N N . LEU A 1 107 ? 16.034 0.557 -19.103 1.00 97.44 107 LEU A N 1
ATOM 874 C CA . LEU A 1 107 ? 15.416 -0.198 -20.197 1.00 97.44 107 LEU A CA 1
ATOM 875 C C . LEU A 1 107 ? 15.107 0.703 -21.399 1.00 97.44 107 LEU A C 1
ATOM 877 O O . LEU A 1 107 ? 15.364 0.313 -22.534 1.00 97.44 107 LEU A O 1
ATOM 881 N N . GLN A 1 108 ? 14.635 1.931 -21.172 1.00 96.88 108 GLN A N 1
ATOM 882 C CA . GLN A 1 108 ? 14.437 2.913 -22.242 1.00 96.88 108 GLN A CA 1
ATOM 883 C C . GLN A 1 108 ? 15.750 3.257 -22.956 1.00 96.88 108 GLN A C 1
ATOM 885 O O . GLN A 1 108 ? 15.781 3.304 -24.186 1.00 96.88 108 GLN A O 1
ATOM 890 N N . LYS A 1 109 ? 16.851 3.435 -22.213 1.00 96.25 109 LYS A N 1
ATOM 891 C CA . LYS A 1 109 ? 18.185 3.647 -22.799 1.00 96.25 109 LYS A CA 1
ATOM 892 C C . LYS A 1 109 ? 18.648 2.457 -23.635 1.00 96.25 109 LYS A C 1
ATOM 894 O O . LYS A 1 109 ? 19.163 2.656 -24.730 1.00 96.25 109 LYS A O 1
ATOM 899 N N . GLN A 1 110 ? 18.446 1.234 -23.145 1.00 96.00 110 GLN A N 1
ATOM 900 C CA . GLN A 1 110 ? 18.790 0.015 -23.884 1.00 96.00 110 GLN A CA 1
ATOM 901 C C . GLN A 1 110 ? 17.980 -0.102 -25.181 1.00 96.00 110 GLN A C 1
ATOM 903 O O . GLN A 1 110 ? 18.550 -0.371 -26.235 1.00 96.00 110 GLN A O 1
ATOM 908 N N . LEU A 1 111 ? 16.674 0.181 -25.138 1.00 95.50 111 LEU A N 1
ATOM 909 C CA . LEU A 1 111 ? 15.826 0.208 -26.332 1.00 95.50 111 LEU A CA 1
ATOM 910 C C . LEU A 1 111 ? 16.267 1.281 -27.336 1.00 95.50 111 LEU A C 1
ATOM 912 O O . LEU A 1 111 ? 16.272 1.024 -28.538 1.00 95.50 111 LEU A O 1
ATOM 916 N N . ALA A 1 112 ? 16.657 2.468 -26.866 1.00 94.00 112 ALA A N 1
ATOM 917 C CA . ALA A 1 112 ? 17.175 3.527 -27.729 1.00 94.00 112 ALA A CA 1
ATOM 918 C C . ALA A 1 112 ? 18.511 3.137 -28.384 1.00 94.00 112 ALA A C 1
ATOM 920 O O . ALA A 1 112 ? 18.698 3.384 -29.572 1.00 94.00 112 ALA A O 1
ATOM 921 N N . ALA A 1 113 ? 19.409 2.487 -27.639 1.00 92.69 113 ALA A N 1
ATOM 922 C CA . ALA A 1 113 ? 20.683 2.002 -28.164 1.00 92.69 113 ALA A CA 1
ATOM 923 C C . ALA A 1 113 ? 20.489 0.932 -29.249 1.00 92.69 113 ALA A C 1
ATOM 925 O O . ALA A 1 113 ? 21.128 1.011 -30.295 1.00 92.69 113 ALA A O 1
ATOM 926 N N . LEU A 1 114 ? 19.568 -0.017 -29.045 1.00 93.12 114 LEU A N 1
ATOM 927 C CA . LEU A 1 114 ? 19.229 -1.024 -30.057 1.00 93.12 114 LEU A CA 1
ATOM 928 C C . LEU A 1 114 ? 18.643 -0.379 -31.321 1.00 93.12 114 LEU A C 1
ATOM 930 O O . LEU A 1 114 ? 19.090 -0.676 -32.422 1.00 93.12 114 LEU A O 1
ATOM 934 N N . ARG A 1 115 ? 17.720 0.580 -31.170 1.00 90.94 115 ARG A N 1
ATOM 935 C CA . ARG A 1 115 ? 17.142 1.322 -32.306 1.00 90.94 115 ARG A CA 1
ATOM 936 C C . ARG A 1 115 ? 18.166 2.186 -33.049 1.00 90.94 115 ARG A C 1
ATOM 938 O O . ARG A 1 115 ? 18.053 2.351 -34.258 1.00 90.94 115 ARG A O 1
ATOM 945 N N . GLY A 1 116 ? 19.143 2.754 -32.341 1.00 77.56 116 GLY A N 1
ATOM 946 C CA . GLY A 1 116 ? 20.225 3.545 -32.934 1.00 77.56 116 GLY A CA 1
ATOM 947 C C . GLY A 1 116 ? 21.311 2.697 -33.607 1.00 77.56 116 GLY A C 1
ATOM 948 O O . GLY A 1 116 ? 21.917 3.148 -34.574 1.00 77.56 116 GLY A O 1
ATOM 949 N N . GLY A 1 117 ? 21.536 1.466 -33.132 1.00 61.81 117 GLY A N 1
ATOM 950 C CA . GLY A 1 117 ? 22.479 0.507 -33.718 1.00 61.81 117 GLY A CA 1
ATOM 951 C C . GLY A 1 117 ? 22.007 -0.119 -35.035 1.00 61.81 117 GLY A C 1
ATOM 952 O O . GLY A 1 117 ? 22.825 -0.635 -35.792 1.00 61.81 117 GLY A O 1
ATOM 953 N N . GLU A 1 118 ? 20.715 -0.021 -35.352 1.00 54.91 118 GLU A N 1
ATOM 954 C CA . GLU A 1 118 ? 20.120 -0.554 -36.586 1.00 54.91 118 GLU A CA 1
ATOM 955 C C . GLU A 1 118 ? 20.318 0.368 -37.814 1.00 54.91 118 GLU A C 1
ATOM 957 O O . GLU A 1 118 ? 19.852 0.061 -38.906 1.00 54.91 118 GLU A O 1
ATOM 962 N N . GLN A 1 119 ? 21.051 1.484 -37.667 1.00 54.69 119 GLN A N 1
ATOM 963 C CA . GLN A 1 119 ? 21.298 2.487 -38.720 1.00 54.69 119 GLN A CA 1
ATOM 964 C C . GLN A 1 119 ? 22.753 2.523 -39.230 1.00 54.69 119 GLN A C 1
ATOM 966 O O . GLN A 1 119 ? 23.245 3.566 -39.658 1.00 54.69 119 GLN A O 1
ATOM 971 N N . ILE A 1 120 ? 23.454 1.383 -39.219 1.00 52.88 120 ILE A N 1
ATOM 972 C CA . ILE A 1 120 ? 24.677 1.174 -40.018 1.00 52.88 120 ILE A CA 1
ATOM 973 C C . ILE A 1 120 ? 24.588 -0.185 -40.733 1.00 52.88 120 ILE A C 1
ATOM 975 O O . ILE A 1 120 ? 25.467 -1.036 -40.630 1.00 52.88 120 ILE A O 1
ATOM 979 N N . SER A 1 121 ? 23.512 -0.402 -41.496 1.00 51.31 121 SER A N 1
ATOM 980 C CA . SER A 1 121 ? 23.660 -1.163 -42.740 1.00 51.31 121 SER A CA 1
ATOM 981 C C . SER A 1 121 ? 24.322 -0.215 -43.733 1.00 51.31 121 SER A C 1
ATOM 983 O O . SER A 1 121 ? 23.674 0.641 -44.332 1.00 51.31 121 SER A O 1
ATOM 985 N N . GLY A 1 122 ? 25.647 -0.329 -43.846 1.00 55.97 122 GLY A N 1
ATOM 986 C CA . GLY A 1 122 ? 26.372 0.176 -45.008 1.00 55.97 122 GLY A CA 1
ATOM 987 C C . GLY A 1 122 ? 25.776 -0.390 -46.309 1.00 55.97 122 GLY A C 1
ATOM 988 O O . GLY A 1 122 ? 24.972 -1.325 -46.265 1.00 55.97 122 GLY A O 1
ATOM 989 N N . PRO A 1 123 ? 26.139 0.174 -47.473 1.00 51.00 123 PRO A N 1
ATOM 990 C CA . PRO A 1 123 ? 25.568 -0.233 -48.752 1.00 51.00 123 PRO A CA 1
ATOM 991 C C . PRO A 1 123 ? 25.709 -1.747 -48.925 1.00 51.00 123 PRO A C 1
ATOM 993 O O . PRO A 1 123 ? 26.782 -2.304 -48.692 1.00 51.00 123 PRO A O 1
ATOM 996 N N . ALA A 1 124 ? 24.605 -2.399 -49.298 1.00 55.38 124 ALA A N 1
ATOM 997 C CA . ALA A 1 124 ? 24.549 -3.834 -49.530 1.00 55.38 124 ALA A CA 1
ATOM 998 C C . ALA A 1 124 ? 25.732 -4.281 -50.416 1.00 55.38 124 ALA A C 1
ATOM 1000 O O . ALA A 1 124 ? 25.901 -3.729 -51.508 1.00 55.38 124 ALA A O 1
ATOM 1001 N N . PRO A 1 125 ? 26.564 -5.250 -49.987 1.00 58.28 125 PRO A N 1
ATOM 1002 C CA . PRO A 1 125 ? 27.563 -5.821 -50.876 1.00 58.28 125 PRO A CA 1
ATOM 1003 C C . PRO A 1 125 ? 26.852 -6.572 -52.020 1.00 58.28 125 PRO A C 1
ATOM 1005 O O . PRO A 1 125 ? 25.770 -7.130 -51.806 1.00 58.28 125 PRO A O 1
ATOM 1008 N N . PRO A 1 126 ? 27.419 -6.593 -53.243 1.00 58.53 126 PRO A N 1
ATOM 1009 C CA . PRO A 1 126 ? 26.851 -7.352 -54.356 1.00 58.53 126 PRO A CA 1
ATOM 1010 C C . PRO A 1 126 ? 26.791 -8.851 -54.011 1.00 58.53 126 PRO A C 1
ATOM 1012 O O . PRO A 1 126 ? 27.569 -9.312 -53.170 1.00 58.53 126 PRO A O 1
ATOM 1015 N N . PRO A 1 127 ? 25.896 -9.633 -54.646 1.00 52.50 127 PRO A N 1
ATOM 1016 C CA . PRO A 1 127 ? 25.713 -11.043 -54.320 1.00 52.50 127 PRO A CA 1
ATOM 1017 C C . PRO A 1 127 ? 26.983 -11.837 -54.650 1.00 52.50 127 PRO A C 1
ATOM 1019 O O . PRO A 1 127 ? 27.236 -12.192 -55.801 1.00 52.50 127 PRO A O 1
ATOM 1022 N N . ALA A 1 128 ? 27.796 -12.111 -53.630 1.00 53.34 128 ALA A N 1
ATOM 1023 C CA . ALA A 1 128 ? 28.899 -13.051 -53.722 1.00 53.34 128 ALA A CA 1
ATOM 1024 C C . ALA A 1 128 ? 28.329 -14.475 -53.768 1.00 53.34 128 ALA A C 1
ATOM 1026 O O . ALA A 1 128 ? 27.474 -14.849 -52.963 1.00 53.34 128 ALA A O 1
ATOM 1027 N N . ALA A 1 129 ? 28.791 -15.240 -54.754 1.00 51.16 129 ALA A N 1
ATOM 1028 C CA . ALA A 1 129 ? 28.375 -16.605 -55.022 1.00 51.16 129 ALA A CA 1
ATOM 10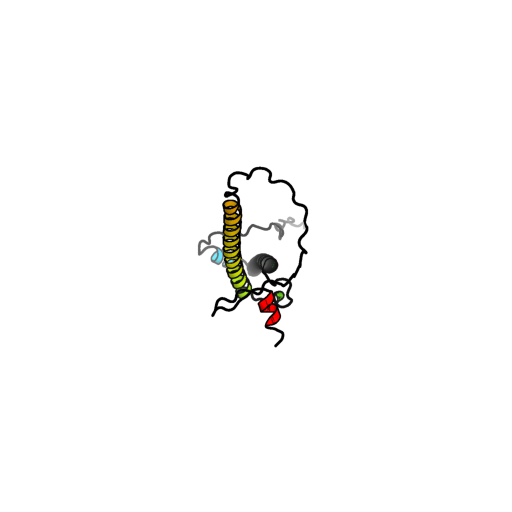29 C C . ALA A 1 129 ? 28.448 -17.492 -53.767 1.00 51.16 129 ALA A C 1
ATOM 1031 O O . ALA A 1 129 ? 29.430 -17.481 -53.025 1.00 51.16 129 ALA A O 1
ATOM 1032 N N . PHE A 1 130 ? 27.395 -18.285 -53.571 1.00 46.59 130 PHE A N 1
ATOM 1033 C CA . PHE A 1 130 ? 27.293 -19.318 -52.548 1.00 46.59 130 PHE A CA 1
ATOM 1034 C C . PHE A 1 130 ? 28.473 -20.300 -52.638 1.00 46.59 130 PHE A C 1
ATOM 1036 O O . PHE A 1 130 ? 28.552 -21.096 -53.572 1.00 46.59 130 PHE A O 1
ATOM 1043 N N . ALA A 1 131 ? 29.345 -20.296 -51.631 1.00 49.94 131 ALA A N 1
ATOM 1044 C CA . ALA A 1 131 ? 30.211 -21.427 -51.320 1.00 49.94 131 ALA A CA 1
ATOM 1045 C C . ALA A 1 131 ? 29.585 -22.189 -50.143 1.00 49.94 131 ALA A C 1
ATOM 1047 O O . ALA A 1 131 ? 29.551 -21.706 -49.012 1.00 49.94 131 ALA A O 1
ATOM 1048 N N . ILE A 1 132 ? 29.038 -23.370 -50.431 1.00 53.94 132 ILE A N 1
ATOM 1049 C CA . ILE A 1 132 ? 28.473 -24.282 -49.436 1.00 53.94 132 ILE A CA 1
ATOM 1050 C C . ILE A 1 132 ? 29.637 -25.027 -48.777 1.00 53.94 132 ILE A C 1
ATOM 1052 O O . ILE A 1 132 ? 30.180 -25.968 -49.348 1.00 53.94 132 ILE A O 1
ATOM 1056 N N . ALA A 1 133 ? 30.007 -24.617 -47.567 1.00 58.62 133 ALA A N 1
ATOM 1057 C CA . ALA A 1 133 ? 30.774 -25.445 -46.643 1.00 58.62 133 ALA A CA 1
ATOM 1058 C C . ALA A 1 133 ? 30.293 -25.158 -45.210 1.00 58.62 133 ALA A C 1
ATOM 1060 O O . ALA A 1 133 ? 30.454 -24.030 -44.739 1.00 58.62 133 ALA A O 1
ATOM 1061 N N . PRO A 1 134 ? 29.677 -26.122 -44.501 1.00 52.91 134 PRO A N 1
ATOM 1062 C CA . PRO A 1 134 ? 29.289 -25.913 -43.114 1.00 52.91 134 PRO A CA 1
ATOM 1063 C C . PRO A 1 134 ? 30.507 -26.107 -42.201 1.00 52.91 134 PRO A C 1
ATOM 1065 O O . PRO A 1 134 ? 31.109 -27.179 -42.168 1.00 52.91 134 PRO A O 1
ATOM 1068 N N . ALA A 1 135 ? 30.860 -25.075 -41.435 1.00 58.31 135 ALA A N 1
ATOM 1069 C CA . ALA A 1 135 ? 31.735 -25.219 -40.274 1.00 58.31 135 ALA A CA 1
ATOM 1070 C C . ALA A 1 135 ? 30.938 -25.830 -39.101 1.00 58.31 135 ALA A C 1
ATOM 1072 O O . ALA A 1 135 ? 29.742 -25.546 -38.966 1.00 58.31 135 ALA A O 1
ATOM 1073 N N . PRO A 1 136 ? 31.555 -26.663 -38.244 1.00 52.91 136 PRO A N 1
ATOM 1074 C CA . PRO A 1 136 ? 30.846 -27.317 -37.154 1.00 52.91 136 PRO A CA 1
ATOM 1075 C C . PRO A 1 136 ? 30.417 -26.288 -36.101 1.00 52.91 136 PRO A C 1
ATOM 1077 O O . PRO A 1 136 ? 31.233 -25.534 -35.571 1.00 52.91 136 PRO A O 1
ATOM 1080 N N . LEU A 1 137 ? 29.123 -26.274 -35.779 1.00 56.47 137 LEU A N 1
ATOM 1081 C CA . LEU A 1 137 ? 28.571 -25.494 -34.677 1.00 56.47 137 LEU A CA 1
ATOM 1082 C C . LEU A 1 137 ? 28.913 -26.179 -33.349 1.00 56.47 137 LEU A C 1
ATOM 1084 O O . LEU A 1 137 ? 28.258 -27.135 -32.940 1.00 56.47 137 LEU A O 1
ATOM 1088 N N . ALA A 1 138 ? 29.924 -25.666 -32.652 1.00 54.12 138 ALA A N 1
ATOM 1089 C CA . ALA A 1 138 ? 30.110 -25.930 -31.232 1.00 54.12 138 ALA A CA 1
ATOM 1090 C C . ALA A 1 138 ? 29.162 -25.018 -30.437 1.00 54.12 138 ALA A C 1
ATOM 1092 O O . ALA A 1 138 ? 29.487 -23.873 -30.130 1.00 54.12 138 ALA A O 1
ATOM 1093 N N . PHE A 1 139 ? 27.964 -25.512 -30.122 1.00 46.19 139 PHE A N 1
ATOM 1094 C CA . PHE A 1 139 ? 27.025 -24.813 -29.245 1.00 46.19 139 PHE A CA 1
ATOM 1095 C C . PHE A 1 139 ? 27.380 -25.105 -27.780 1.00 46.19 139 PHE A C 1
ATOM 1097 O O . PHE A 1 139 ? 26.781 -25.948 -27.117 1.00 46.19 139 PHE A O 1
ATOM 1104 N N . GLY A 1 140 ? 28.413 -24.428 -27.279 1.00 49.03 140 GLY A N 1
ATOM 1105 C CA . GLY A 1 140 ? 28.697 -24.370 -25.850 1.00 49.03 140 GLY A CA 1
ATOM 1106 C C . GLY A 1 140 ? 27.775 -23.352 -25.187 1.00 49.03 140 GLY A C 1
ATOM 1107 O O . GLY A 1 140 ? 28.117 -22.176 -25.115 1.00 49.03 140 GLY A O 1
ATOM 1108 N N . ILE A 1 141 ? 26.609 -23.785 -24.698 1.00 54.22 141 ILE A N 1
ATOM 1109 C CA . ILE A 1 141 ? 25.795 -22.972 -23.782 1.00 54.22 141 ILE A CA 1
ATOM 1110 C C . ILE A 1 141 ? 26.492 -22.996 -22.421 1.00 54.22 141 ILE A C 1
ATOM 1112 O O . ILE A 1 141 ? 26.180 -23.812 -21.557 1.00 54.22 141 ILE A O 1
ATOM 1116 N N . ALA A 1 142 ? 27.470 -22.117 -22.238 1.00 53.88 142 ALA A N 1
ATOM 1117 C CA . ALA A 1 142 ? 27.933 -21.743 -20.912 1.00 53.88 142 ALA A CA 1
ATOM 1118 C C . ALA A 1 142 ? 27.138 -20.501 -20.470 1.00 53.88 142 ALA A C 1
ATOM 1120 O O . ALA A 1 142 ? 27.045 -19.543 -21.243 1.00 53.88 142 ALA A O 1
ATOM 1121 N N . PRO A 1 143 ? 26.548 -20.475 -19.261 1.00 57.41 143 PRO A N 1
ATOM 1122 C CA . PRO A 1 143 ? 25.954 -19.253 -18.739 1.00 57.41 143 PRO A CA 1
ATOM 1123 C C . PRO A 1 143 ? 27.051 -18.192 -18.611 1.00 57.41 143 PRO A C 1
ATOM 1125 O O . PRO A 1 143 ? 28.096 -18.440 -18.006 1.00 57.41 143 PRO A O 1
ATOM 1128 N N . ALA A 1 144 ? 26.826 -17.019 -19.203 1.00 58.84 144 ALA A N 1
ATOM 1129 C CA . ALA A 1 144 ? 27.759 -15.905 -19.115 1.00 58.84 144 ALA A CA 1
ATOM 1130 C C . ALA A 1 144 ? 28.042 -15.585 -17.631 1.00 58.84 144 ALA A C 1
ATOM 1132 O O . ALA A 1 144 ? 27.093 -15.347 -16.874 1.00 58.84 144 ALA A O 1
ATOM 1133 N N . PRO A 1 145 ? 29.311 -15.590 -17.180 1.00 60.88 145 PRO A N 1
ATOM 1134 C CA . PRO A 1 145 ? 29.631 -15.221 -15.811 1.00 60.88 145 PRO A CA 1
ATOM 1135 C C . PRO A 1 145 ? 29.315 -13.739 -15.597 1.00 60.88 145 PRO A C 1
ATOM 1137 O O . PRO A 1 145 ? 29.528 -12.906 -16.481 1.00 60.88 145 PRO A O 1
ATOM 1140 N N . CYS A 1 146 ? 28.807 -13.393 -14.412 1.00 59.56 146 CYS A N 1
ATOM 1141 C CA . CYS A 1 146 ? 28.615 -11.995 -14.051 1.00 59.56 146 CYS A CA 1
ATOM 1142 C C . CYS A 1 146 ? 29.973 -11.273 -14.105 1.00 59.56 146 CYS A C 1
ATOM 1144 O O . CYS A 1 146 ? 30.948 -11.707 -13.486 1.00 59.56 146 CYS A O 1
ATOM 1146 N N . VAL A 1 147 ? 30.062 -10.184 -14.873 1.00 62.28 147 VAL A N 1
ATOM 1147 C CA . VAL A 1 147 ? 31.266 -9.346 -14.908 1.00 62.28 147 VAL A CA 1
ATOM 1148 C C . VAL A 1 147 ? 31.381 -8.667 -13.546 1.00 62.28 147 VAL A C 1
ATOM 1150 O O . VAL A 1 147 ? 30.697 -7.687 -13.255 1.00 62.28 147 VAL A O 1
ATOM 1153 N N . LYS A 1 148 ? 32.216 -9.233 -12.673 1.00 58.69 148 LYS A N 1
ATOM 1154 C CA . LYS A 1 148 ? 32.609 -8.608 -11.413 1.00 58.69 148 LYS A CA 1
ATOM 1155 C C . LYS A 1 148 ? 33.576 -7.475 -11.749 1.00 58.69 148 LYS A C 1
ATOM 1157 O O . LYS A 1 148 ? 34.760 -7.722 -11.958 1.00 58.69 148 LYS A O 1
ATOM 1162 N N . SER A 1 149 ? 33.094 -6.236 -11.798 1.00 49.12 149 SER A N 1
ATOM 1163 C CA . SER A 1 149 ? 33.996 -5.091 -11.657 1.00 49.12 149 SER A CA 1
ATOM 1164 C C . SER A 1 149 ? 34.597 -5.138 -10.254 1.00 49.12 149 SER A C 1
ATOM 1166 O O . SER A 1 149 ? 33.872 -5.288 -9.268 1.00 49.12 149 SER A O 1
ATOM 1168 N N . PHE A 1 150 ? 35.925 -5.064 -10.170 1.00 44.62 150 PHE A N 1
ATOM 1169 C CA . PHE A 1 150 ? 36.677 -5.077 -8.918 1.00 44.62 150 PHE A CA 1
ATOM 1170 C C . PHE A 1 150 ? 36.065 -4.100 -7.896 1.00 44.62 150 PHE A C 1
ATOM 1172 O O . PHE A 1 150 ? 36.063 -2.892 -8.114 1.00 44.62 150 PHE A O 1
ATOM 1179 N N . GLY A 1 151 ? 35.552 -4.632 -6.779 1.00 57.50 151 GLY A N 1
ATOM 1180 C CA . GLY A 1 151 ? 35.209 -3.845 -5.588 1.00 57.50 151 GLY A CA 1
ATOM 1181 C C . GLY A 1 151 ? 33.737 -3.480 -5.353 1.00 57.50 151 GLY A C 1
ATOM 1182 O O . GLY A 1 151 ? 33.479 -2.723 -4.423 1.00 57.50 151 GLY A O 1
ATOM 1183 N N . GLN A 1 152 ? 32.762 -4.002 -6.110 1.00 59.88 152 GLN A N 1
ATOM 1184 C CA . GLN A 1 152 ? 31.336 -3.812 -5.782 1.00 59.88 152 GLN A CA 1
ATOM 1185 C C . GLN A 1 152 ? 30.556 -5.133 -5.741 1.00 59.88 152 GLN A C 1
ATOM 1187 O O . GLN A 1 152 ? 30.692 -5.988 -6.615 1.00 59.88 152 GLN A O 1
ATOM 1192 N N . HIS A 1 153 ? 29.736 -5.301 -4.697 1.00 67.88 153 HIS A N 1
ATOM 1193 C CA . HIS A 1 153 ? 28.868 -6.466 -4.516 1.00 67.88 153 HIS A CA 1
ATOM 1194 C C . HIS A 1 153 ? 27.839 -6.561 -5.655 1.00 67.88 153 HIS A C 1
ATOM 1196 O O . HIS A 1 153 ? 27.149 -5.592 -5.969 1.00 67.88 153 HIS A O 1
ATOM 1202 N N . CYS A 1 154 ? 27.728 -7.741 -6.272 1.00 67.12 154 CYS A N 1
ATOM 1203 C CA . CYS A 1 154 ? 26.764 -8.021 -7.335 1.00 67.12 154 CYS A CA 1
ATOM 1204 C C . CYS A 1 154 ? 25.454 -8.562 -6.740 1.00 67.12 154 CYS A C 1
ATOM 1206 O O . CYS A 1 154 ? 25.474 -9.564 -6.027 1.00 67.12 154 CYS A O 1
ATOM 1208 N N . PHE A 1 155 ? 24.322 -7.931 -7.066 1.00 69.44 155 PHE A N 1
ATOM 1209 C CA . PHE A 1 155 ? 22.986 -8.302 -6.575 1.00 69.44 155 PHE A CA 1
ATOM 1210 C C . PHE A 1 155 ? 22.103 -8.976 -7.648 1.00 69.44 155 PHE A C 1
ATOM 1212 O O . PHE A 1 155 ? 20.881 -8.837 -7.632 1.00 69.44 155 PHE A O 1
ATOM 1219 N N . CYS A 1 156 ? 22.686 -9.688 -8.618 1.00 69.62 156 CYS A N 1
ATOM 1220 C CA . CYS A 1 156 ? 21.890 -10.466 -9.574 1.00 69.62 156 CYS A CA 1
ATOM 1221 C C . CYS A 1 156 ? 21.390 -11.781 -8.951 1.00 69.62 156 CYS A C 1
ATOM 1223 O O . CYS A 1 156 ? 22.028 -12.330 -8.053 1.00 69.62 156 CYS A O 1
ATOM 1225 N N . ILE A 1 157 ? 20.272 -12.310 -9.465 1.00 62.81 157 ILE A N 1
ATOM 1226 C CA . ILE A 1 157 ? 19.610 -13.523 -8.946 1.00 62.81 157 ILE A CA 1
ATOM 1227 C C . ILE A 1 157 ? 20.602 -14.687 -8.788 1.00 62.81 157 ILE A C 1
ATOM 1229 O O . ILE A 1 157 ? 20.609 -15.320 -7.742 1.00 62.81 157 ILE A O 1
ATOM 1233 N N . ALA A 1 158 ? 21.507 -14.892 -9.754 1.00 65.62 158 ALA A N 1
ATOM 1234 C CA . ALA A 1 158 ? 22.525 -15.944 -9.692 1.00 65.62 158 ALA A CA 1
ATOM 1235 C C . ALA A 1 158 ? 23.474 -15.803 -8.484 1.00 65.62 158 ALA A C 1
ATOM 1237 O O . ALA A 1 158 ? 23.749 -16.789 -7.806 1.00 65.62 158 ALA A O 1
ATOM 1238 N N . CYS A 1 159 ? 23.938 -14.585 -8.177 1.00 67.25 159 CYS A N 1
ATOM 1239 C CA . CYS A 1 159 ? 24.817 -14.332 -7.033 1.00 67.25 159 CYS A CA 1
ATOM 1240 C C . CYS A 1 159 ? 24.074 -14.390 -5.692 1.00 67.25 159 CYS A C 1
ATOM 1242 O O . CYS A 1 159 ? 24.644 -14.885 -4.721 1.00 67.25 159 CYS A O 1
ATOM 1244 N N . LEU A 1 160 ? 22.811 -13.945 -5.630 1.00 67.12 160 LEU A N 1
ATOM 1245 C CA . LEU A 1 160 ? 22.002 -14.078 -4.412 1.00 67.12 160 LEU A CA 1
ATOM 1246 C C . LEU A 1 160 ? 21.682 -15.543 -4.092 1.00 67.12 160 LEU A C 1
ATOM 1248 O O . LEU A 1 160 ? 21.698 -15.916 -2.924 1.00 67.12 160 LEU A O 1
ATOM 1252 N N . THR A 1 161 ? 21.449 -16.390 -5.100 1.00 64.81 161 THR A N 1
ATOM 1253 C CA . THR A 1 161 ? 21.152 -17.814 -4.871 1.00 64.81 161 THR A CA 1
ATOM 1254 C C . THR A 1 161 ? 22.375 -18.640 -4.474 1.00 64.81 161 THR A C 1
ATOM 1256 O O . THR A 1 161 ? 22.227 -19.643 -3.784 1.00 64.81 161 THR A O 1
ATOM 1259 N N . THR A 1 162 ? 23.589 -18.235 -4.865 1.00 60.69 162 THR A N 1
ATOM 1260 C CA . THR A 1 162 ? 24.828 -18.953 -4.502 1.00 60.69 162 THR A CA 1
ATOM 1261 C C . THR A 1 162 ? 25.401 -18.564 -3.139 1.00 60.69 162 THR A C 1
ATOM 1263 O O . THR A 1 162 ? 26.179 -19.328 -2.581 1.00 60.69 162 THR A O 1
ATOM 1266 N N . VAL A 1 163 ? 25.034 -17.402 -2.584 1.00 56.91 163 VAL A N 1
ATOM 1267 C CA . VAL A 1 163 ? 25.534 -16.942 -1.269 1.00 56.91 163 VAL A CA 1
ATOM 1268 C C . VAL A 1 163 ? 24.885 -17.692 -0.095 1.00 56.91 163 VAL A C 1
ATOM 1270 O O . VAL A 1 163 ? 25.441 -17.702 0.994 1.00 56.91 163 VAL A O 1
ATOM 1273 N N . SER A 1 164 ? 23.762 -18.385 -0.306 1.00 51.44 164 SER A N 1
ATOM 1274 C CA . SER A 1 164 ? 23.077 -19.160 0.745 1.00 51.44 164 S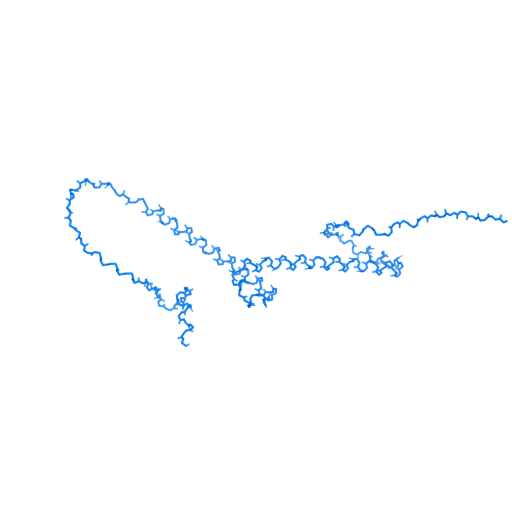ER A CA 1
ATOM 1275 C C . SER A 1 164 ? 23.475 -20.642 0.845 1.00 51.44 164 SER A C 1
ATOM 1277 O O . SER A 1 164 ? 22.824 -21.373 1.584 1.00 51.44 164 SER A O 1
ATOM 1279 N N . GLN A 1 165 ? 24.509 -21.109 0.133 1.00 51.47 165 GLN A N 1
ATOM 1280 C CA . GLN A 1 165 ? 25.012 -22.493 0.249 1.00 51.47 165 GLN A CA 1
ATOM 1281 C C . GLN A 1 165 ? 26.456 -22.588 0.773 1.00 51.47 165 GLN A C 1
ATOM 1283 O O . GLN A 1 165 ? 27.211 -23.473 0.370 1.00 51.47 165 GLN A O 1
ATOM 1288 N N . GLN A 1 166 ? 26.846 -21.692 1.680 1.00 44.84 166 GLN A N 1
ATOM 1289 C CA . GLN A 1 166 ? 28.084 -21.835 2.449 1.00 44.84 166 GLN A CA 1
ATOM 1290 C C . GLN A 1 166 ? 27.831 -21.593 3.931 1.00 44.84 166 GLN A C 1
ATOM 1292 O O . GLN A 1 166 ? 27.085 -20.638 4.241 1.00 44.84 166 GLN A O 1
#

Radius of gyration: 35.13 Å; chains: 1; bounding box: 102×54×87 Å